Protein AF-A0A6P6EEU8-F1 (afdb_monomer_lite)

Secondary structure (DSSP, 8-state):
----------HHHHHHHHHHHHHHHHHHHHHHHHHTT-HHHHHHHHHHHHHHHHHHHTS---STT--SHHHHHHHHHHHHHHHHHHHHHHHHHHHHH-HHHHHHHHHHSS------PPP--------------------------------------

Sequence (157 aa):
MEQEPQNEEPAEIKIIREAYKNAFLFVNKGLNTDELGQKEEAKNNYKQGIGHLLRGISIITTEPQHTGPGWDSARQMQQKMKETLQNVRARLEILEKGLATSLQKDLQEVPKLQPEFPPKDIYEKSREPQSFNSPQHTEINDNTATTSSGPTVAPSS

Organism: Octodon degus (NCBI:txid10160)

Radius of gyration: 37.28 Å; chains: 1; bounding box: 68×36×115 Å

pLDDT: mean 76.92, std 23.81, range [33.91, 98.81]

Structure (mmCIF, N/CA/C/O backbone):
data_AF-A0A6P6EEU8-F1
#
_entry.id   AF-A0A6P6EEU8-F1
#
loop_
_atom_site.group_PDB
_atom_site.id
_atom_site.type_symbol
_atom_site.label_atom_id
_atom_site.label_alt_id
_atom_site.label_comp_id
_atom_site.label_asym_id
_atom_site.label_entity_id
_atom_site.label_seq_id
_atom_site.pdbx_PDB_ins_code
_atom_site.Cartn_x
_atom_site.Cartn_y
_atom_site.Cartn_z
_atom_site.occupancy
_atom_site.B_iso_or_equiv
_atom_site.auth_seq_id
_atom_site.auth_comp_id
_atom_site.auth_asym_id
_atom_site.auth_atom_id
_atom_site.pdbx_PDB_model_num
ATOM 1 N N . MET A 1 1 ? 30.191 20.061 -30.865 1.00 42.88 1 MET A N 1
ATOM 2 C CA . MET A 1 1 ? 29.094 20.010 -29.880 1.00 42.88 1 MET A CA 1
ATOM 3 C C . MET A 1 1 ? 28.958 18.560 -29.478 1.00 42.88 1 MET A C 1
ATOM 5 O O . MET A 1 1 ? 28.348 17.790 -30.205 1.00 42.88 1 MET A O 1
ATOM 9 N N . GLU A 1 2 ? 29.634 18.172 -28.407 1.00 43.12 2 GLU A N 1
ATOM 10 C CA . GLU A 1 2 ? 29.507 16.836 -27.832 1.00 43.12 2 GLU A CA 1
ATOM 11 C C . GLU A 1 2 ? 28.311 16.897 -26.882 1.00 43.12 2 GLU A C 1
ATOM 13 O O . GLU A 1 2 ? 28.362 17.568 -25.855 1.00 43.12 2 GLU A O 1
ATOM 18 N N . GLN A 1 3 ? 27.186 16.312 -27.290 1.00 45.97 3 GLN A N 1
ATOM 19 C CA . GLN A 1 3 ? 26.077 16.070 -26.376 1.00 45.97 3 GLN A CA 1
ATOM 20 C C . GLN A 1 3 ? 26.458 14.833 -25.562 1.00 45.97 3 GLN A C 1
ATOM 22 O O . GLN A 1 3 ? 26.431 13.720 -26.085 1.00 45.97 3 GLN A O 1
ATOM 27 N N . GLU A 1 4 ? 26.865 15.032 -24.305 1.00 45.25 4 GLU A N 1
ATOM 28 C CA . GLU A 1 4 ? 26.878 13.945 -23.327 1.00 45.25 4 GLU A CA 1
ATOM 29 C C . GLU A 1 4 ? 25.474 13.325 -23.285 1.00 45.25 4 GLU A C 1
ATOM 31 O O . GLU A 1 4 ? 24.489 14.066 -23.183 1.00 45.25 4 GLU A O 1
ATOM 36 N N . PRO A 1 5 ? 25.338 11.990 -23.364 1.00 50.38 5 PRO A N 1
ATOM 37 C CA . PRO A 1 5 ? 24.047 11.361 -23.177 1.00 50.38 5 PRO A CA 1
ATOM 38 C C . PRO A 1 5 ? 23.661 11.594 -21.721 1.00 50.38 5 PRO A C 1
ATOM 40 O O . PRO A 1 5 ? 24.245 11.002 -20.811 1.00 50.38 5 PRO A O 1
ATOM 43 N N . GLN A 1 6 ? 22.704 12.494 -21.490 1.00 46.31 6 GLN A N 1
ATOM 44 C CA . GLN A 1 6 ? 22.113 12.653 -20.175 1.00 46.31 6 GLN A CA 1
ATOM 45 C C . GLN A 1 6 ? 21.597 11.276 -19.748 1.00 46.31 6 GLN A C 1
ATOM 47 O O . GLN A 1 6 ? 20.657 10.735 -20.327 1.00 46.31 6 GLN A O 1
ATOM 52 N N . ASN A 1 7 ? 22.272 10.688 -18.762 1.00 54.66 7 ASN A N 1
ATOM 53 C CA . ASN A 1 7 ? 21.917 9.435 -18.112 1.00 54.66 7 ASN A CA 1
ATOM 54 C C . ASN A 1 7 ? 20.665 9.675 -17.253 1.00 54.66 7 ASN A C 1
ATOM 56 O O . ASN A 1 7 ? 20.704 9.661 -16.021 1.00 54.66 7 ASN A O 1
ATOM 60 N N . GLU A 1 8 ? 19.567 10.039 -17.910 1.00 68.88 8 GLU A N 1
ATOM 61 C CA . GLU A 1 8 ? 18.303 10.332 -17.270 1.00 68.88 8 GLU A CA 1
ATOM 62 C C . GLU A 1 8 ? 17.614 9.021 -16.940 1.00 68.88 8 GLU A C 1
ATOM 64 O O . GLU A 1 8 ? 17.223 8.242 -17.805 1.00 68.88 8 GLU A O 1
ATOM 69 N N . GLU A 1 9 ? 17.466 8.783 -15.641 1.00 80.69 9 GLU A N 1
ATOM 70 C CA . GLU A 1 9 ? 16.652 7.688 -15.148 1.00 80.69 9 GLU A CA 1
ATOM 71 C C . GLU A 1 9 ? 15.240 7.742 -15.778 1.00 80.69 9 GLU A C 1
ATOM 73 O O . GLU A 1 9 ? 14.618 8.818 -15.744 1.00 80.69 9 GLU A O 1
ATOM 78 N N . PRO A 1 10 ? 14.729 6.604 -16.301 1.00 90.94 10 PRO A N 1
ATOM 79 C CA . PRO A 1 10 ? 13.392 6.492 -16.874 1.00 90.94 10 PRO A CA 1
ATOM 80 C C . PRO A 1 10 ? 12.314 7.123 -15.990 1.00 90.94 10 PRO A C 1
ATOM 82 O O . PRO A 1 10 ? 12.323 6.972 -14.761 1.00 90.94 10 PRO A O 1
ATOM 85 N N . ALA A 1 11 ? 11.361 7.815 -16.613 1.00 93.31 11 ALA A N 1
ATOM 86 C CA . ALA A 1 11 ? 10.283 8.502 -15.905 1.00 93.31 11 ALA A CA 1
ATOM 87 C C . ALA A 1 11 ? 9.463 7.533 -15.034 1.00 93.31 11 ALA A C 1
ATOM 89 O O . ALA A 1 11 ? 9.074 7.870 -13.915 1.00 93.31 11 ALA A O 1
ATOM 90 N N . GLU A 1 12 ? 9.279 6.301 -15.498 1.00 95.19 12 GLU A N 1
ATOM 91 C CA . GLU A 1 12 ? 8.606 5.218 -14.788 1.00 95.19 12 GLU A CA 1
ATOM 92 C C . GLU A 1 12 ? 9.307 4.873 -13.471 1.00 95.19 12 GLU A C 1
ATOM 94 O O . GLU A 1 12 ? 8.65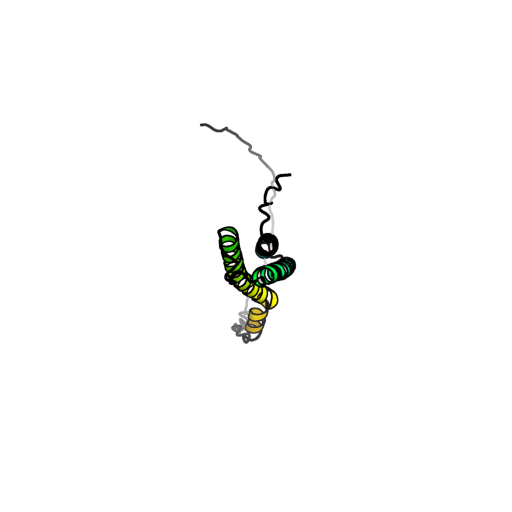7 4.760 -12.429 1.00 95.19 12 GLU A O 1
ATOM 99 N N . ILE A 1 13 ? 10.640 4.760 -13.484 1.00 96.25 13 ILE A N 1
ATOM 100 C CA . ILE A 1 13 ? 11.426 4.463 -12.279 1.00 96.25 13 ILE A CA 1
ATOM 101 C C . ILE A 1 13 ? 11.307 5.614 -11.277 1.00 96.25 13 ILE A C 1
ATOM 103 O O . ILE A 1 13 ? 11.139 5.369 -10.077 1.00 96.25 13 ILE A O 1
ATOM 107 N N . LYS A 1 14 ? 11.323 6.866 -11.755 1.00 96.50 14 LYS A N 1
ATOM 108 C CA . LYS A 1 14 ? 11.101 8.049 -10.908 1.00 96.50 14 LYS A CA 1
ATOM 109 C C . LYS A 1 14 ? 9.723 8.004 -10.242 1.00 96.50 14 LYS A C 1
ATOM 111 O O . LYS A 1 14 ? 9.639 8.201 -9.029 1.00 96.50 14 LYS A O 1
ATOM 116 N N . ILE A 1 15 ? 8.671 7.664 -10.991 1.00 97.12 15 ILE A N 1
ATOM 117 C CA . ILE A 1 15 ? 7.303 7.532 -10.461 1.00 97.12 15 ILE A CA 1
ATOM 118 C C . ILE A 1 15 ? 7.229 6.433 -9.394 1.00 97.12 15 ILE A C 1
ATOM 120 O O . ILE A 1 15 ? 6.671 6.668 -8.319 1.00 97.12 15 ILE A O 1
ATOM 124 N N . ILE A 1 16 ? 7.815 5.256 -9.645 1.00 98.19 16 ILE A N 1
ATOM 125 C CA . ILE A 1 16 ? 7.848 4.154 -8.668 1.00 98.19 16 ILE A CA 1
ATOM 126 C C . ILE A 1 16 ? 8.567 4.600 -7.391 1.00 98.19 16 ILE A C 1
ATOM 128 O O . ILE A 1 16 ? 8.065 4.380 -6.288 1.00 98.19 16 ILE A O 1
ATOM 132 N N . ARG A 1 17 ? 9.721 5.260 -7.522 1.00 98.19 17 ARG A N 1
ATOM 133 C CA . ARG A 1 17 ? 10.513 5.744 -6.385 1.00 98.19 17 ARG A CA 1
ATOM 134 C C . ARG A 1 17 ? 9.770 6.795 -5.564 1.00 98.19 17 ARG A C 1
ATOM 136 O O . ARG A 1 17 ? 9.816 6.755 -4.335 1.00 98.19 17 ARG A O 1
ATOM 143 N N . GLU A 1 18 ? 9.116 7.749 -6.213 1.00 98.38 18 GLU A N 1
ATOM 144 C CA . GLU A 1 18 ? 8.353 8.789 -5.524 1.00 98.38 18 GLU A CA 1
ATOM 145 C C . GLU A 1 18 ? 7.142 8.190 -4.799 1.00 98.38 18 GLU A C 1
ATOM 147 O O . GLU A 1 18 ? 6.933 8.446 -3.610 1.00 98.38 18 GLU A O 1
ATOM 152 N N . ALA A 1 19 ? 6.397 7.314 -5.480 1.00 98.50 19 ALA A N 1
ATOM 153 C CA . ALA A 1 19 ? 5.305 6.563 -4.877 1.00 98.50 19 ALA A CA 1
ATOM 154 C C . ALA A 1 19 ? 5.788 5.739 -3.673 1.00 98.50 19 ALA A C 1
ATOM 156 O O . ALA A 1 19 ? 5.110 5.710 -2.650 1.00 98.50 19 ALA A O 1
ATOM 157 N N . TYR A 1 20 ? 6.979 5.136 -3.753 1.00 98.75 20 TYR A N 1
ATOM 158 C CA . TYR A 1 20 ? 7.584 4.377 -2.656 1.00 98.75 20 TYR A CA 1
ATOM 159 C C . TYR A 1 20 ? 7.838 5.262 -1.439 1.00 98.75 20 TYR A C 1
ATOM 161 O O . TYR A 1 20 ? 7.387 4.948 -0.339 1.00 98.75 20 TYR A O 1
ATOM 169 N N . LYS A 1 21 ? 8.510 6.400 -1.633 1.00 98.69 21 LYS A N 1
ATOM 170 C CA . LYS A 1 21 ? 8.813 7.340 -0.545 1.00 98.69 21 LYS A CA 1
ATOM 171 C C . LYS A 1 21 ? 7.538 7.841 0.135 1.00 98.69 21 LYS A C 1
ATOM 173 O O . LYS A 1 21 ? 7.436 7.774 1.359 1.00 98.69 21 LYS A O 1
ATOM 178 N N . ASN A 1 22 ? 6.557 8.277 -0.652 1.00 98.69 22 ASN A N 1
ATOM 179 C CA . ASN A 1 22 ? 5.304 8.812 -0.123 1.00 98.69 22 ASN A CA 1
ATOM 180 C C . ASN A 1 22 ? 4.465 7.731 0.569 1.00 98.69 22 ASN A C 1
ATOM 182 O O . ASN A 1 22 ? 3.938 7.966 1.654 1.00 98.69 22 ASN A O 1
ATOM 186 N N . ALA A 1 23 ? 4.389 6.525 -0.001 1.00 98.69 23 ALA A N 1
ATOM 187 C CA . ALA A 1 23 ? 3.708 5.402 0.634 1.00 98.69 23 ALA A CA 1
ATOM 188 C C . ALA A 1 23 ? 4.276 5.116 2.027 1.00 98.69 23 ALA A C 1
ATOM 190 O O . ALA A 1 23 ? 3.523 5.082 2.997 1.00 98.69 23 ALA A O 1
ATOM 191 N N . PHE A 1 24 ? 5.597 4.966 2.144 1.00 98.56 24 PHE A N 1
ATOM 192 C CA . PHE A 1 24 ? 6.235 4.664 3.426 1.00 98.56 24 PHE A CA 1
ATOM 193 C C . PHE A 1 24 ? 6.125 5.813 4.431 1.00 98.56 24 PHE A C 1
ATOM 195 O O . PHE A 1 24 ? 5.956 5.550 5.619 1.00 98.56 24 PHE A O 1
ATOM 202 N N . LEU A 1 25 ? 6.138 7.069 3.977 1.00 98.69 25 LEU A N 1
ATOM 203 C CA . LEU A 1 25 ? 5.873 8.222 4.839 1.00 98.69 25 LEU A CA 1
ATOM 204 C C . LEU A 1 25 ? 4.491 8.118 5.504 1.00 98.69 25 LEU A C 1
ATOM 206 O O . LEU A 1 25 ? 4.382 8.191 6.729 1.00 98.69 25 LEU A O 1
ATOM 210 N N . PHE A 1 26 ? 3.439 7.908 4.709 1.00 98.81 26 PHE A N 1
ATOM 211 C CA . PHE A 1 26 ? 2.075 7.816 5.228 1.00 98.81 26 PHE A CA 1
ATOM 212 C C . PHE A 1 26 ? 1.826 6.540 6.029 1.00 98.81 26 PHE A C 1
ATOM 214 O O . PHE A 1 26 ? 1.139 6.593 7.046 1.00 98.81 26 PHE A O 1
ATOM 221 N N . VAL A 1 27 ? 2.403 5.406 5.626 1.00 98.69 27 VAL A N 1
ATOM 222 C CA . VAL A 1 27 ? 2.292 4.153 6.388 1.00 98.69 27 VAL A CA 1
ATOM 223 C C . VAL A 1 27 ? 2.942 4.293 7.762 1.00 98.69 27 VAL A C 1
ATOM 225 O O . VAL A 1 27 ? 2.312 3.936 8.754 1.00 98.69 27 VAL A O 1
ATOM 228 N N . ASN A 1 28 ? 4.139 4.879 7.847 1.00 98.69 28 ASN A N 1
ATOM 229 C CA . ASN A 1 28 ? 4.808 5.117 9.128 1.00 98.69 28 ASN A CA 1
ATOM 230 C C . ASN A 1 28 ? 4.025 6.103 10.002 1.00 98.69 28 ASN A C 1
ATOM 232 O O . ASN A 1 28 ? 3.866 5.872 11.196 1.00 98.69 28 ASN A O 1
ATOM 236 N N . LYS A 1 29 ? 3.467 7.170 9.414 1.00 98.69 29 LYS A N 1
ATOM 237 C CA . LYS A 1 29 ? 2.589 8.083 10.158 1.00 98.69 29 LYS A CA 1
ATOM 238 C C . LYS A 1 29 ? 1.332 7.366 10.669 1.00 98.69 29 LYS A C 1
ATOM 240 O O . LYS A 1 29 ? 0.913 7.588 11.804 1.00 98.69 29 LYS A O 1
ATOM 245 N N . GLY A 1 30 ? 0.757 6.484 9.852 1.00 98.56 30 GLY A N 1
ATOM 246 C CA . GLY A 1 30 ? -0.347 5.610 10.237 1.00 98.56 30 GLY A CA 1
ATOM 247 C C . GLY A 1 30 ? 0.010 4.734 11.433 1.00 98.56 30 GLY A C 1
ATOM 248 O O . GLY A 1 30 ? -0.714 4.765 12.415 1.00 98.56 30 GLY A O 1
ATOM 249 N N . LEU A 1 31 ? 1.158 4.051 11.397 1.00 98.56 31 LEU A N 1
ATOM 250 C CA . LEU A 1 31 ? 1.654 3.234 12.513 1.00 98.56 31 LEU A CA 1
ATOM 251 C C . LEU A 1 31 ? 1.823 4.051 13.799 1.00 98.56 31 LEU A C 1
ATOM 253 O O . LEU A 1 31 ? 1.251 3.684 14.817 1.00 98.56 31 LEU A O 1
ATOM 257 N N . ASN A 1 32 ? 2.505 5.197 13.738 1.00 98.62 32 ASN A N 1
ATOM 258 C CA . ASN A 1 32 ? 2.726 6.041 14.918 1.00 98.62 32 ASN A CA 1
ATOM 259 C C . ASN A 1 32 ? 1.404 6.507 15.551 1.00 98.62 32 ASN A C 1
ATOM 261 O O . ASN A 1 32 ? 1.237 6.490 16.766 1.00 98.62 32 ASN A O 1
ATOM 265 N N . THR A 1 33 ? 0.450 6.939 14.723 1.00 98.31 33 THR A N 1
ATOM 266 C CA . THR A 1 33 ? -0.862 7.403 15.210 1.00 98.31 33 THR A CA 1
ATOM 267 C C . THR A 1 33 ? -1.720 6.249 15.732 1.00 98.31 33 THR A C 1
ATOM 269 O O . THR A 1 33 ? -2.462 6.423 16.697 1.00 98.31 33 THR A O 1
ATOM 272 N N . ASP A 1 34 ? -1.584 5.056 15.157 1.00 97.38 34 ASP A N 1
ATOM 273 C CA . ASP A 1 34 ? -2.242 3.837 15.627 1.00 97.38 34 ASP A CA 1
ATOM 274 C C . ASP A 1 34 ? -1.717 3.398 17.005 1.00 97.38 34 ASP A C 1
ATOM 276 O O . ASP A 1 34 ? -2.503 3.132 17.916 1.00 97.38 34 ASP A O 1
ATOM 280 N N . GLU A 1 35 ? -0.396 3.427 17.198 1.00 97.25 35 GLU A N 1
ATOM 281 C CA . GLU A 1 35 ? 0.265 3.140 18.480 1.00 97.25 35 GLU A CA 1
ATOM 282 C C . GLU A 1 35 ? -0.136 4.131 19.583 1.00 97.25 35 GLU A C 1
ATOM 284 O O . GLU A 1 35 ? -0.323 3.737 20.734 1.00 97.25 35 GLU A O 1
ATOM 289 N N . LEU A 1 36 ? -0.354 5.403 19.230 1.00 97.69 36 LEU A N 1
ATOM 290 C CA . LEU A 1 36 ? -0.883 6.433 20.135 1.00 97.69 36 LEU A CA 1
ATOM 291 C C . LEU A 1 36 ? -2.399 6.315 20.384 1.00 97.69 36 LEU A C 1
ATOM 293 O O . LEU A 1 36 ? -2.974 7.123 21.116 1.00 97.69 36 LEU A O 1
ATOM 297 N N . GLY A 1 37 ? -3.077 5.345 19.765 1.00 95.62 37 GLY A N 1
ATOM 298 C CA . GLY A 1 37 ? -4.521 5.141 19.892 1.00 95.62 37 GLY A CA 1
ATOM 299 C C . GLY A 1 37 ? -5.377 6.150 19.117 1.00 95.62 37 GLY A C 1
ATOM 300 O O . GLY A 1 37 ? -6.604 6.150 19.255 1.00 95.62 37 GLY A O 1
ATOM 301 N N . GLN A 1 38 ? -4.774 6.984 18.267 1.00 97.44 38 GLN A N 1
ATOM 302 C CA . GLN A 1 38 ? -5.451 7.980 17.430 1.00 97.44 38 GLN A CA 1
ATOM 303 C C . GLN A 1 38 ? -6.054 7.320 16.179 1.00 97.44 38 GLN A C 1
ATOM 305 O O . GLN A 1 38 ? -5.645 7.566 15.043 1.00 97.44 38 GLN A O 1
ATOM 310 N N . LYS A 1 39 ? -7.060 6.461 16.390 1.00 95.56 39 LYS A N 1
ATOM 311 C CA . LYS A 1 39 ? -7.616 5.564 15.358 1.00 95.56 39 LYS A CA 1
ATOM 312 C C . LYS A 1 39 ? -8.085 6.278 14.089 1.00 95.56 39 LYS A C 1
ATOM 314 O O . LYS A 1 39 ? -7.880 5.761 12.996 1.00 95.56 39 LYS A O 1
ATOM 319 N N . GLU A 1 40 ? -8.723 7.442 14.203 1.00 96.50 40 GLU A N 1
ATOM 320 C CA . GLU A 1 40 ? -9.201 8.183 13.026 1.00 96.50 40 GLU A CA 1
ATOM 321 C C . GLU A 1 40 ? -8.050 8.729 12.177 1.00 96.50 40 GLU A C 1
ATOM 323 O O . GLU A 1 40 ? -8.063 8.597 10.950 1.00 96.50 40 GLU A O 1
ATOM 328 N N . GLU A 1 41 ? -7.017 9.280 12.818 1.00 97.75 41 GLU A N 1
ATOM 329 C CA . GLU A 1 41 ? -5.847 9.782 12.102 1.00 97.75 41 GLU A CA 1
ATOM 330 C C . GLU A 1 41 ? -5.056 8.629 11.465 1.00 97.75 41 GLU A C 1
ATOM 332 O O . GLU A 1 41 ? -4.673 8.722 10.295 1.00 97.75 41 GLU A O 1
ATOM 337 N N . ALA A 1 42 ? -4.912 7.505 12.175 1.00 98.31 42 ALA A N 1
ATOM 338 C CA . ALA A 1 42 ? -4.311 6.285 11.641 1.00 98.31 42 ALA A CA 1
ATOM 339 C C . ALA A 1 42 ? -5.028 5.806 10.373 1.00 98.31 42 ALA A C 1
ATOM 341 O O . ALA A 1 42 ? -4.389 5.610 9.335 1.00 98.31 42 ALA A O 1
ATOM 342 N N . LYS A 1 43 ? -6.366 5.713 10.406 1.00 98.31 43 LYS A N 1
ATOM 343 C CA . LYS A 1 43 ? -7.179 5.349 9.233 1.00 98.31 43 LYS A CA 1
ATOM 344 C C . LYS A 1 43 ? -6.940 6.294 8.054 1.00 98.31 43 LYS A C 1
ATOM 346 O O . LYS A 1 43 ? -6.768 5.825 6.928 1.00 98.31 43 LYS A O 1
ATOM 351 N N . ASN A 1 44 ? -6.904 7.606 8.291 1.00 98.44 44 ASN A N 1
ATOM 352 C CA . ASN A 1 44 ? -6.662 8.589 7.233 1.00 98.44 44 ASN A CA 1
ATOM 353 C C . ASN A 1 44 ? -5.263 8.444 6.607 1.00 98.44 44 ASN A C 1
ATOM 355 O O . ASN A 1 44 ? -5.123 8.454 5.382 1.00 98.44 44 ASN A O 1
ATOM 359 N N . ASN A 1 45 ? -4.228 8.268 7.430 1.00 98.69 45 ASN A N 1
ATOM 360 C CA . ASN A 1 45 ? -2.863 8.065 6.945 1.00 98.69 45 ASN A CA 1
ATOM 361 C C . ASN A 1 45 ? -2.730 6.748 6.168 1.00 98.69 45 ASN A C 1
ATOM 363 O O . ASN A 1 45 ? -2.156 6.737 5.080 1.00 98.69 45 ASN A O 1
ATOM 367 N N . TYR A 1 46 ? -3.325 5.654 6.653 1.00 98.75 46 TYR A N 1
ATOM 368 C CA . TYR A 1 46 ? -3.321 4.379 5.932 1.00 98.75 46 TYR A CA 1
ATOM 369 C C . TYR A 1 46 ? -4.029 4.463 4.578 1.00 98.75 46 TYR A C 1
ATOM 371 O O . TYR A 1 46 ? -3.504 3.939 3.596 1.00 98.75 46 TYR A O 1
ATOM 379 N N . LYS A 1 47 ? -5.163 5.169 4.479 1.00 98.69 47 LYS A N 1
ATOM 380 C CA . LYS A 1 47 ? -5.854 5.395 3.194 1.00 98.69 47 LYS A CA 1
ATOM 381 C C . LYS A 1 47 ? -4.969 6.138 2.188 1.00 98.69 47 LYS A C 1
ATOM 383 O O . LYS A 1 47 ? -4.884 5.721 1.033 1.00 98.69 47 LYS A O 1
ATOM 388 N N . GLN A 1 48 ? -4.258 7.176 2.630 1.00 98.69 48 GLN A N 1
ATOM 389 C CA . GLN A 1 48 ? -3.298 7.898 1.783 1.00 98.69 48 GLN A CA 1
ATOM 390 C C . GLN A 1 48 ? -2.116 7.011 1.368 1.00 98.69 48 GLN A C 1
ATOM 392 O O . GLN A 1 48 ? -1.774 6.946 0.185 1.00 98.69 48 GLN A O 1
ATOM 397 N N . GLY A 1 49 ? -1.542 6.258 2.313 1.00 98.75 49 GLY A N 1
ATOM 398 C CA . GLY A 1 49 ? -0.473 5.296 2.044 1.00 98.75 49 GLY A CA 1
ATOM 399 C C . GLY A 1 49 ? -0.877 4.260 0.993 1.00 98.75 49 GLY A C 1
ATOM 400 O O . GLY A 1 49 ? -0.142 4.053 0.029 1.00 98.75 49 GLY A O 1
ATOM 401 N N . ILE A 1 50 ? -2.079 3.683 1.109 1.00 98.81 50 ILE A N 1
ATOM 402 C CA . ILE A 1 50 ? -2.649 2.751 0.121 1.00 98.81 50 ILE A CA 1
ATOM 403 C C . ILE A 1 50 ? -2.701 3.376 -1.278 1.00 98.81 50 ILE A C 1
ATOM 405 O O . ILE A 1 50 ? -2.332 2.711 -2.246 1.00 98.81 50 ILE A O 1
ATOM 409 N N . GLY A 1 51 ? -3.117 4.639 -1.399 1.00 98.69 51 GLY A N 1
ATOM 410 C CA . GLY A 1 51 ? -3.151 5.342 -2.685 1.00 98.69 51 GLY A CA 1
ATOM 411 C C . GLY A 1 51 ? -1.779 5.392 -3.365 1.00 98.69 51 GLY A C 1
ATOM 412 O O . GLY A 1 51 ? -1.650 5.049 -4.543 1.00 98.69 51 GLY A O 1
ATOM 413 N N . HIS A 1 52 ? -0.731 5.738 -2.614 1.00 98.75 52 HIS A N 1
ATOM 414 C CA . HIS A 1 52 ? 0.638 5.750 -3.134 1.00 98.75 52 HIS A CA 1
ATOM 415 C C . HIS A 1 52 ? 1.167 4.347 -3.455 1.00 98.75 52 HIS A C 1
ATOM 417 O O . HIS A 1 52 ? 1.806 4.168 -4.492 1.00 98.75 52 HIS A O 1
ATOM 423 N N . LEU A 1 53 ? 0.865 3.346 -2.620 1.00 98.81 53 LEU A N 1
ATOM 424 C CA . LEU A 1 53 ? 1.228 1.949 -2.886 1.00 98.81 53 LEU A CA 1
ATOM 425 C C . LEU A 1 53 ? 0.639 1.483 -4.223 1.00 98.81 53 LEU A C 1
ATOM 427 O O . LEU A 1 53 ? 1.364 0.962 -5.067 1.00 98.81 53 LEU A O 1
ATOM 431 N N . LEU A 1 54 ? -0.653 1.728 -4.451 1.00 98.69 54 LEU A N 1
ATOM 432 C CA . LEU A 1 54 ? -1.323 1.354 -5.698 1.00 98.69 54 LEU A CA 1
ATOM 433 C C . LEU A 1 54 ? -0.719 2.064 -6.914 1.00 98.69 54 LEU A C 1
ATOM 435 O O . LEU A 1 54 ? -0.466 1.409 -7.924 1.00 98.69 54 LEU A O 1
ATOM 439 N N . ARG A 1 55 ? -0.419 3.366 -6.800 1.00 98.44 55 ARG A N 1
ATOM 440 C CA . ARG A 1 55 ? 0.217 4.146 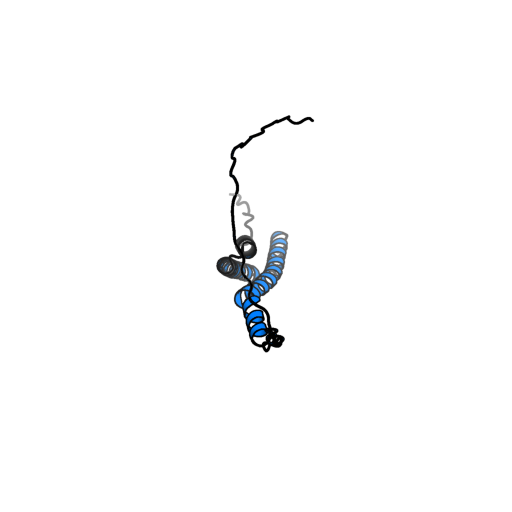-7.875 1.00 98.44 55 ARG A CA 1
ATOM 441 C C . ARG A 1 55 ? 1.592 3.598 -8.267 1.00 98.44 55 ARG A C 1
ATOM 443 O O . ARG A 1 55 ? 1.923 3.576 -9.447 1.00 98.44 55 ARG A O 1
ATOM 450 N N . GLY A 1 56 ? 2.404 3.180 -7.298 1.00 98.12 56 GLY A N 1
ATOM 451 C CA . GLY A 1 56 ? 3.719 2.601 -7.583 1.00 98.12 56 GLY A CA 1
ATOM 452 C C . GLY A 1 56 ? 3.630 1.193 -8.176 1.00 98.12 56 GLY A C 1
ATOM 453 O O . GLY A 1 56 ? 4.383 0.858 -9.089 1.00 98.12 56 GLY A O 1
ATOM 454 N N . ILE A 1 57 ? 2.683 0.377 -7.701 1.00 98.56 57 ILE A N 1
ATOM 455 C CA . ILE A 1 57 ? 2.470 -1.002 -8.173 1.00 98.56 57 ILE A CA 1
ATOM 456 C C . ILE A 1 57 ? 1.913 -1.043 -9.604 1.00 98.56 57 ILE A C 1
ATOM 458 O O . ILE A 1 57 ? 2.209 -1.989 -10.329 1.00 98.56 57 ILE A O 1
ATOM 462 N N . SER A 1 58 ? 1.133 -0.044 -10.029 1.00 98.06 58 SER A N 1
ATOM 463 C CA . SER A 1 58 ? 0.501 -0.037 -11.358 1.00 98.06 58 SER A CA 1
ATOM 464 C C . SER A 1 58 ? 1.470 0.167 -12.527 1.00 98.06 58 SER A C 1
ATOM 466 O O . SER A 1 58 ? 1.074 -0.003 -13.676 1.00 98.06 58 SER A O 1
ATOM 468 N N . ILE A 1 59 ? 2.719 0.561 -12.265 1.00 97.31 59 ILE A N 1
ATOM 469 C CA . ILE A 1 59 ? 3.724 0.784 -13.310 1.00 97.31 59 ILE A CA 1
ATOM 470 C C . ILE A 1 59 ? 4.285 -0.560 -13.794 1.00 97.31 59 ILE A C 1
ATOM 472 O O . ILE A 1 59 ? 4.689 -1.402 -12.994 1.00 97.31 59 ILE A O 1
ATOM 476 N N . ILE A 1 60 ? 4.342 -0.769 -15.108 1.00 94.94 60 ILE A N 1
ATOM 477 C CA . ILE A 1 60 ? 4.802 -2.033 -15.694 1.00 94.94 60 ILE A CA 1
ATOM 478 C C . ILE A 1 60 ? 6.336 -2.077 -15.688 1.00 94.94 60 ILE A C 1
ATOM 480 O O . ILE A 1 60 ? 6.994 -1.202 -16.238 1.00 94.94 60 ILE A O 1
ATOM 484 N N . THR A 1 61 ? 6.917 -3.115 -15.083 1.00 94.31 61 THR A N 1
ATOM 485 C CA . THR A 1 61 ? 8.378 -3.314 -14.949 1.00 94.31 61 THR A CA 1
ATOM 486 C C . THR A 1 61 ? 8.875 -4.616 -15.597 1.00 94.31 61 THR A C 1
ATOM 488 O O . THR A 1 61 ? 10.043 -4.973 -15.435 1.00 94.31 61 THR A O 1
ATOM 491 N N . THR A 1 62 ? 8.001 -5.335 -16.310 1.00 89.31 62 THR A N 1
ATOM 492 C CA . THR A 1 62 ? 8.246 -6.681 -16.868 1.00 89.31 62 THR A CA 1
ATOM 493 C C . THR A 1 62 ? 8.575 -6.699 -18.359 1.00 89.31 62 THR A C 1
ATOM 495 O O . THR A 1 62 ? 8.798 -7.771 -18.910 1.00 89.31 62 THR A O 1
ATOM 498 N N . GLU A 1 63 ? 8.587 -5.541 -19.018 1.00 90.94 63 GLU A N 1
ATOM 499 C CA . GLU A 1 63 ? 8.870 -5.461 -20.450 1.00 90.94 63 GLU A CA 1
ATOM 500 C C . GLU A 1 63 ? 10.334 -5.812 -20.765 1.00 90.94 63 GLU A C 1
ATOM 502 O O . GLU A 1 63 ? 11.219 -5.494 -19.963 1.00 90.94 63 GLU A O 1
ATOM 507 N N . PRO A 1 64 ? 10.633 -6.404 -21.938 1.00 89.44 64 PRO A N 1
ATOM 508 C CA . PRO A 1 64 ? 11.999 -6.768 -22.326 1.00 89.44 64 PRO A CA 1
ATOM 509 C C . PRO A 1 64 ? 12.989 -5.595 -22.326 1.00 89.44 64 PRO A C 1
ATOM 511 O O . PRO A 1 64 ? 14.178 -5.807 -22.109 1.00 89.44 64 PRO A O 1
ATOM 514 N N . GLN A 1 65 ? 12.516 -4.360 -22.533 1.00 88.88 65 GLN A N 1
ATOM 515 C CA . GLN A 1 65 ? 13.334 -3.144 -22.455 1.00 88.88 65 GLN A CA 1
ATOM 516 C C . GLN A 1 65 ? 13.620 -2.661 -21.017 1.00 88.88 65 GLN A C 1
ATOM 518 O O . GLN A 1 65 ? 14.460 -1.785 -20.816 1.00 88.88 65 GLN A O 1
ATOM 523 N N . HIS A 1 66 ? 12.946 -3.206 -19.998 1.00 92.38 66 HIS A N 1
ATOM 524 C CA . HIS A 1 66 ? 13.080 -2.800 -18.592 1.00 92.38 66 HIS A CA 1
ATOM 525 C C . HIS A 1 66 ? 14.206 -3.566 -17.879 1.00 92.38 66 HIS A C 1
ATOM 527 O O . HIS A 1 66 ? 14.010 -4.250 -16.864 1.00 92.38 66 HIS A O 1
ATOM 533 N N . THR A 1 67 ? 15.413 -3.447 -18.429 1.00 92.19 67 THR A N 1
ATOM 534 C CA . THR A 1 67 ? 16.623 -4.139 -17.965 1.00 92.19 67 THR A CA 1
ATOM 535 C C . THR A 1 67 ? 17.601 -3.203 -17.265 1.00 92.19 67 THR A C 1
ATOM 537 O O . THR A 1 67 ? 17.668 -2.013 -17.566 1.00 92.19 67 THR A O 1
ATOM 540 N N . GLY A 1 68 ? 18.412 -3.756 -16.365 1.00 93.12 68 GLY A N 1
ATOM 541 C CA . GLY A 1 68 ? 19.472 -3.033 -15.667 1.00 93.12 68 GLY A CA 1
ATOM 542 C C . GLY A 1 68 ? 19.125 -2.662 -14.220 1.00 93.12 68 GLY A C 1
ATOM 543 O O . GLY A 1 68 ? 17.976 -2.793 -13.786 1.00 93.12 68 GLY A O 1
ATOM 544 N N . PRO A 1 69 ? 20.118 -2.151 -13.469 1.00 93.81 69 PRO A N 1
ATOM 545 C CA . PRO A 1 69 ? 20.054 -2.042 -12.009 1.00 93.81 69 PRO A CA 1
ATOM 546 C C . PRO A 1 69 ? 18.963 -1.088 -11.502 1.00 93.81 69 PRO A C 1
ATOM 548 O O . PRO A 1 69 ? 18.406 -1.289 -10.419 1.00 93.81 69 PRO A O 1
ATOM 551 N N . GLY A 1 70 ? 18.619 -0.058 -12.283 1.00 94.19 70 GLY A N 1
ATOM 552 C CA . GLY A 1 70 ? 17.510 0.842 -11.961 1.00 94.19 70 GLY A CA 1
ATOM 553 C C . GLY A 1 70 ? 16.163 0.114 -11.957 1.00 94.19 70 GLY A C 1
ATOM 554 O O . GLY A 1 70 ? 15.380 0.261 -11.018 1.00 94.19 70 GLY A O 1
ATOM 555 N N . TRP A 1 71 ? 15.919 -0.726 -12.966 1.00 96.38 71 TRP A N 1
ATOM 556 C CA . TRP A 1 71 ? 14.697 -1.523 -13.070 1.00 96.38 71 TRP A CA 1
ATOM 557 C C . TRP A 1 71 ? 14.658 -2.663 -12.049 1.00 96.38 71 TRP A C 1
ATOM 559 O O . TRP A 1 71 ? 13.592 -2.941 -11.499 1.00 96.38 71 TRP A O 1
ATOM 569 N N . ASP A 1 72 ? 15.804 -3.268 -11.719 1.00 96.19 72 ASP A N 1
ATOM 570 C CA . ASP A 1 72 ? 15.901 -4.241 -10.620 1.00 96.19 72 ASP A CA 1
ATOM 571 C C . ASP A 1 72 ? 15.494 -3.612 -9.284 1.00 96.19 72 ASP A C 1
ATOM 573 O O . ASP A 1 72 ? 14.660 -4.155 -8.555 1.00 96.19 72 ASP A O 1
ATOM 577 N N . SER A 1 73 ? 16.016 -2.418 -8.998 1.00 97.06 73 SER A N 1
ATOM 578 C CA . SER A 1 73 ? 15.659 -1.652 -7.800 1.00 97.06 73 SER A CA 1
ATOM 579 C C . SER A 1 73 ? 14.174 -1.269 -7.796 1.00 97.06 73 SER A C 1
ATOM 581 O O . SER A 1 73 ? 13.507 -1.361 -6.764 1.00 97.06 73 SER A O 1
ATOM 583 N N . ALA A 1 74 ? 13.624 -0.878 -8.951 1.00 97.38 74 ALA A N 1
ATOM 584 C CA . ALA A 1 74 ? 12.205 -0.564 -9.097 1.00 97.38 74 ALA A CA 1
ATOM 585 C C . ALA A 1 74 ? 11.305 -1.775 -8.804 1.00 97.38 74 ALA A C 1
ATOM 587 O O . ALA A 1 74 ? 10.324 -1.645 -8.068 1.00 97.38 74 ALA A O 1
ATOM 588 N N . ARG A 1 75 ? 11.671 -2.965 -9.295 1.00 97.94 75 ARG A N 1
ATOM 589 C CA . ARG A 1 75 ? 10.959 -4.218 -8.995 1.00 97.94 75 ARG A CA 1
ATOM 590 C C . ARG A 1 75 ? 10.996 -4.560 -7.507 1.00 97.94 75 ARG A C 1
ATOM 592 O O . ARG A 1 75 ? 9.963 -4.929 -6.952 1.00 97.94 75 ARG A O 1
ATOM 599 N N . GLN A 1 76 ? 12.138 -4.379 -6.841 1.00 98.38 76 GLN A N 1
ATOM 600 C CA . GLN A 1 76 ? 12.238 -4.578 -5.389 1.00 98.38 76 GLN A CA 1
ATOM 601 C C . GLN A 1 76 ? 11.332 -3.609 -4.615 1.00 98.38 76 GLN A C 1
ATOM 603 O O . GLN A 1 76 ? 10.611 -4.028 -3.706 1.00 98.38 76 GLN A O 1
ATOM 608 N N . MET A 1 77 ? 11.304 -2.327 -5.005 1.00 98.44 77 MET A N 1
ATOM 609 C CA . MET A 1 77 ? 10.389 -1.343 -4.415 1.00 98.44 77 MET A CA 1
ATOM 610 C C . MET A 1 77 ? 8.928 -1.774 -4.586 1.00 98.44 77 MET A C 1
ATOM 612 O O . MET A 1 77 ? 8.181 -1.781 -3.607 1.00 98.44 77 MET A O 1
ATOM 616 N N . GLN A 1 78 ? 8.525 -2.194 -5.789 1.00 98.56 78 GLN A N 1
ATOM 617 C CA . GLN A 1 78 ? 7.165 -2.675 -6.050 1.00 98.56 78 GLN A CA 1
ATOM 618 C C . GLN A 1 78 ? 6.813 -3.937 -5.259 1.00 98.56 78 GLN A C 1
ATOM 620 O O . GLN A 1 78 ? 5.693 -4.043 -4.762 1.00 98.56 78 GLN A O 1
ATOM 625 N N . GLN A 1 79 ? 7.743 -4.883 -5.117 1.00 98.62 79 GLN A N 1
ATOM 626 C CA . GLN A 1 79 ? 7.520 -6.083 -4.311 1.00 98.62 79 GLN A CA 1
ATOM 627 C C . GLN A 1 79 ? 7.210 -5.708 -2.858 1.00 98.62 79 GLN A C 1
ATOM 629 O O . GLN A 1 79 ? 6.174 -6.097 -2.317 1.00 98.62 79 GLN A O 1
ATOM 634 N N . LYS A 1 80 ? 8.031 -4.839 -2.265 1.00 98.69 80 LYS A N 1
ATOM 635 C CA . LYS A 1 80 ? 7.814 -4.368 -0.896 1.00 98.69 80 LYS A CA 1
ATOM 636 C C . LYS A 1 80 ? 6.528 -3.550 -0.747 1.00 98.69 80 LYS A C 1
ATOM 638 O O . LYS A 1 80 ? 5.853 -3.640 0.280 1.00 98.69 80 LYS A O 1
ATOM 643 N N . MET A 1 81 ? 6.147 -2.774 -1.766 1.00 98.75 81 MET A N 1
ATOM 644 C CA . MET A 1 81 ? 4.845 -2.102 -1.779 1.00 98.75 81 MET A CA 1
ATOM 645 C C . MET A 1 81 ? 3.685 -3.099 -1.738 1.00 98.75 81 MET A C 1
ATOM 647 O O . MET A 1 81 ? 2.726 -2.858 -1.011 1.00 98.75 81 MET A O 1
ATOM 651 N N . LYS A 1 82 ? 3.747 -4.204 -2.495 1.00 98.75 82 LYS A N 1
ATOM 652 C CA . LYS A 1 82 ? 2.682 -5.226 -2.516 1.00 98.75 82 LYS A CA 1
ATOM 653 C C . LYS A 1 82 ? 2.500 -5.865 -1.141 1.00 98.75 82 LYS A C 1
ATOM 655 O O . LYS A 1 82 ? 1.371 -5.955 -0.664 1.00 98.75 82 LYS A O 1
ATOM 660 N N . GLU A 1 83 ? 3.599 -6.229 -0.489 1.00 98.69 83 GLU A N 1
ATOM 661 C CA . GLU A 1 83 ? 3.589 -6.780 0.874 1.00 98.69 83 GLU A CA 1
ATOM 662 C C . GLU A 1 83 ? 3.023 -5.768 1.876 1.00 98.69 83 GLU A C 1
ATOM 664 O O . GLU A 1 83 ? 2.118 -6.069 2.655 1.00 98.69 83 GLU A O 1
ATOM 669 N N . THR A 1 84 ? 3.486 -4.518 1.799 1.00 98.62 84 THR A N 1
ATOM 670 C CA . THR A 1 84 ? 3.005 -3.442 2.675 1.00 98.62 84 THR A CA 1
ATOM 671 C C . THR A 1 84 ? 1.516 -3.172 2.454 1.00 98.62 84 THR A C 1
ATOM 673 O O . THR A 1 84 ? 0.778 -2.964 3.413 1.00 98.62 84 THR A O 1
ATOM 676 N N . LEU A 1 85 ? 1.038 -3.222 1.209 1.00 98.75 85 LEU A N 1
ATOM 677 C CA . LEU A 1 85 ? -0.367 -3.013 0.868 1.00 98.75 85 LEU A CA 1
ATOM 678 C C . LEU A 1 85 ? -1.278 -4.055 1.520 1.00 98.75 85 LEU A C 1
ATOM 680 O O . LEU A 1 85 ? -2.351 -3.694 2.006 1.00 98.75 85 LEU A O 1
ATOM 684 N N . GLN A 1 86 ? -0.865 -5.324 1.544 1.00 98.56 86 GLN A N 1
ATOM 685 C CA . GLN A 1 86 ? -1.621 -6.380 2.222 1.00 98.56 86 GLN A CA 1
ATOM 686 C C . GLN A 1 86 ? -1.715 -6.104 3.727 1.00 98.56 86 GLN A C 1
ATOM 688 O O . GLN A 1 86 ? -2.817 -6.092 4.278 1.00 98.56 86 GLN A O 1
ATOM 693 N N . ASN A 1 87 ? -0.587 -5.779 4.364 1.00 98.19 87 ASN A N 1
ATOM 694 C CA . ASN A 1 87 ? -0.529 -5.497 5.800 1.00 98.19 87 ASN A CA 1
ATOM 695 C C . ASN A 1 87 ? -1.372 -4.275 6.189 1.00 98.19 87 ASN A C 1
ATOM 697 O O . ASN A 1 87 ? -2.158 -4.325 7.136 1.00 98.19 87 ASN A O 1
ATOM 701 N N . VAL A 1 88 ? -1.248 -3.181 5.434 1.00 98.50 88 VAL A N 1
ATOM 702 C CA . VAL A 1 88 ? -1.973 -1.932 5.704 1.00 98.50 88 VAL A CA 1
ATOM 703 C C . VAL A 1 88 ? -3.474 -2.111 5.492 1.00 98.50 88 VAL A C 1
ATOM 705 O O . VAL A 1 88 ? -4.256 -1.599 6.288 1.00 98.50 88 VAL A O 1
ATOM 708 N N . ARG A 1 89 ? -3.902 -2.867 4.471 1.00 98.31 89 ARG A N 1
ATOM 709 C CA . ARG A 1 89 ? -5.327 -3.190 4.275 1.00 98.31 89 ARG A CA 1
ATOM 710 C C . ARG A 1 89 ? -5.891 -4.005 5.431 1.00 98.31 89 ARG A C 1
ATOM 712 O O . ARG A 1 89 ? -6.942 -3.639 5.945 1.00 98.31 89 ARG A O 1
ATOM 719 N N . ALA A 1 90 ? -5.182 -5.046 5.865 1.00 97.31 90 ALA A N 1
ATOM 720 C CA . ALA A 1 90 ? -5.605 -5.854 7.006 1.00 97.31 90 ALA A CA 1
ATOM 721 C C . ALA A 1 90 ? -5.726 -5.000 8.279 1.00 97.31 90 ALA A C 1
ATOM 723 O O . ALA A 1 90 ? -6.720 -5.086 9.002 1.00 97.31 90 ALA A O 1
ATOM 724 N N . ARG A 1 91 ? -4.753 -4.113 8.535 1.00 97.50 91 ARG A N 1
ATOM 725 C CA . ARG A 1 91 ? -4.817 -3.224 9.700 1.00 97.50 91 ARG A CA 1
ATOM 726 C C . ARG A 1 91 ? -5.954 -2.211 9.600 1.00 97.50 91 ARG A C 1
ATOM 728 O O . ARG A 1 91 ? -6.665 -1.998 10.581 1.00 97.50 91 ARG A O 1
ATOM 735 N N . LEU A 1 92 ? -6.149 -1.616 8.427 1.00 97.19 92 LEU A N 1
ATOM 736 C CA . LEU A 1 92 ? -7.236 -0.674 8.184 1.00 97.19 92 LEU A CA 1
ATOM 737 C C . LEU A 1 92 ? -8.604 -1.335 8.403 1.00 97.19 92 LEU A C 1
ATOM 739 O O . LEU A 1 92 ? -9.457 -0.749 9.061 1.00 97.19 92 LEU A O 1
ATOM 743 N N . GLU A 1 93 ? -8.786 -2.569 7.936 1.00 96.12 93 GLU A N 1
ATOM 744 C CA . GLU A 1 93 ? -10.013 -3.340 8.145 1.00 96.12 93 GLU A CA 1
ATOM 745 C C . GLU A 1 93 ? -10.309 -3.564 9.637 1.00 96.12 93 GLU A C 1
ATOM 747 O O . GLU A 1 93 ? -11.445 -3.377 10.080 1.00 96.12 93 GLU A O 1
ATOM 752 N N . ILE A 1 94 ? -9.289 -3.895 10.437 1.00 94.94 94 ILE A N 1
ATOM 753 C CA . ILE A 1 94 ? -9.416 -4.030 11.898 1.00 94.94 94 ILE A CA 1
ATOM 754 C C . ILE A 1 94 ? -9.851 -2.703 12.539 1.00 94.94 94 ILE A C 1
ATOM 756 O O . ILE A 1 94 ? -10.718 -2.691 13.418 1.00 94.94 94 ILE A O 1
ATOM 760 N N . LEU A 1 95 ? -9.265 -1.582 12.105 1.00 94.25 95 LEU A N 1
ATOM 761 C CA . LEU A 1 95 ? -9.604 -0.249 12.610 1.00 94.25 95 LEU A CA 1
ATOM 762 C C . LEU A 1 95 ? -11.015 0.199 12.205 1.00 94.25 95 LEU A C 1
ATOM 764 O O . LEU A 1 95 ? -11.669 0.900 12.978 1.00 94.25 95 LEU A O 1
ATOM 768 N N . GLU A 1 96 ? -11.482 -0.180 11.015 1.00 92.06 96 GLU A N 1
ATOM 769 C CA . GLU A 1 96 ? -12.819 0.163 10.516 1.00 92.06 96 GLU A CA 1
ATOM 770 C C . GLU A 1 96 ? -13.916 -0.680 11.168 1.00 92.06 96 GLU A C 1
ATOM 772 O O . GLU A 1 96 ? -14.951 -0.139 11.555 1.00 92.06 96 GLU A O 1
ATOM 777 N N . LYS A 1 97 ? -13.690 -1.986 11.338 1.00 90.06 97 LYS A N 1
ATOM 778 C CA . LYS A 1 97 ? -14.669 -2.883 11.973 1.00 90.06 97 LYS A CA 1
ATOM 779 C C . LYS A 1 97 ? -14.720 -2.709 13.488 1.00 90.06 97 LYS A C 1
ATOM 781 O O . LYS A 1 97 ? -15.786 -2.870 14.077 1.00 90.06 97 LYS A O 1
ATOM 786 N N . GLY A 1 98 ? -13.587 -2.348 14.093 1.00 78.56 98 GLY A N 1
ATOM 787 C CA . GLY A 1 98 ? -13.421 -2.234 15.534 1.00 78.56 98 GLY A CA 1
ATOM 788 C C . GLY A 1 98 ? -13.456 -3.603 16.219 1.00 78.56 98 GLY A C 1
ATOM 789 O O . GLY A 1 98 ? -14.471 -4.287 16.243 1.00 78.56 98 GLY A O 1
ATOM 790 N N . LEU A 1 99 ? -12.358 -4.003 16.863 1.00 68.38 99 LEU A N 1
ATOM 791 C CA . LEU A 1 99 ? -12.347 -5.228 17.683 1.00 68.38 99 LEU A CA 1
ATOM 792 C C . LEU A 1 99 ? -13.321 -5.141 18.878 1.00 68.38 99 LEU A C 1
ATOM 794 O O . LEU A 1 99 ? -13.916 -6.138 19.276 1.00 68.38 99 LEU A O 1
ATOM 798 N N . ALA A 1 100 ? -13.517 -3.938 19.429 1.00 58.38 100 ALA A N 1
ATOM 799 C CA . ALA A 1 100 ? -14.321 -3.716 20.632 1.00 58.38 100 ALA A CA 1
ATOM 800 C C . ALA A 1 100 ? -15.840 -3.750 20.386 1.00 58.38 100 ALA A C 1
ATOM 802 O O . ALA A 1 100 ? -16.583 -4.208 21.247 1.00 58.38 100 ALA A O 1
ATOM 803 N N . THR A 1 101 ? -16.313 -3.297 19.223 1.00 57.75 101 THR A N 1
ATOM 804 C CA . THR A 1 101 ? -17.742 -3.295 18.859 1.00 57.75 101 THR A CA 1
ATOM 805 C C . THR A 1 101 ? -18.261 -4.705 18.601 1.00 57.75 101 THR A C 1
ATOM 807 O O . THR A 1 101 ? -19.403 -5.001 18.946 1.00 57.75 101 THR A O 1
ATOM 810 N N . SER A 1 102 ? -17.428 -5.587 18.038 1.00 58.25 102 SER A N 1
ATOM 811 C CA . SER A 1 102 ? -17.761 -7.007 17.888 1.00 58.25 102 SER A CA 1
ATOM 812 C C . SER A 1 102 ? -17.856 -7.703 19.248 1.00 58.25 102 SER A C 1
ATOM 814 O O . SER A 1 102 ? -18.848 -8.370 19.515 1.00 58.25 102 SER A O 1
ATOM 816 N N . LEU A 1 103 ? -16.872 -7.495 20.134 1.00 59.84 103 LEU A N 1
ATOM 817 C CA . LEU A 1 103 ? -16.847 -8.142 21.450 1.00 59.84 103 LEU A CA 1
ATOM 818 C C . LEU A 1 103 ? -17.938 -7.611 22.396 1.00 59.84 103 LEU A C 1
ATOM 820 O O . LEU A 1 103 ? -18.503 -8.375 23.169 1.00 59.84 103 LEU A O 1
ATOM 824 N N . GLN A 1 104 ? -18.274 -6.315 22.335 1.00 58.78 104 GLN A N 1
ATOM 825 C CA . GLN A 1 104 ? -19.381 -5.759 23.124 1.00 58.78 104 GLN A CA 1
ATOM 826 C C . GLN A 1 104 ? -20.740 -6.335 22.727 1.00 58.78 104 GLN A C 1
ATOM 828 O O . GLN A 1 104 ? -21.572 -6.536 23.606 1.00 58.78 104 GLN A O 1
ATOM 833 N N . LYS A 1 105 ? -20.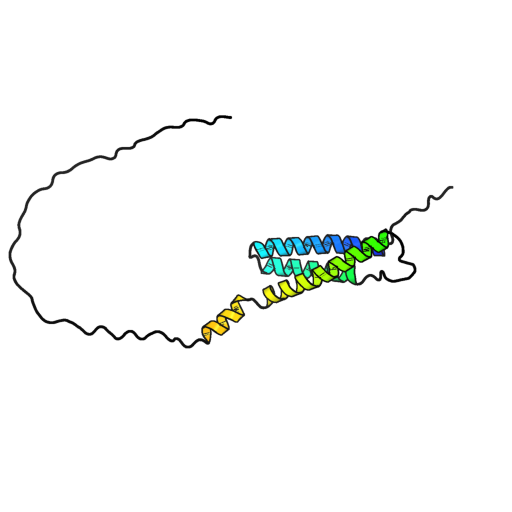980 -6.584 21.433 1.00 60.72 105 LYS A N 1
ATOM 834 C CA . LYS A 1 105 ? -22.218 -7.239 20.990 1.00 60.72 105 LYS A CA 1
ATOM 835 C C . LYS A 1 105 ? -22.319 -8.654 21.555 1.00 60.72 105 LYS A C 1
ATOM 837 O O . LYS A 1 105 ? -23.348 -8.990 22.123 1.00 60.72 105 LYS A O 1
ATOM 842 N N . ASP A 1 106 ? -21.223 -9.404 21.490 1.00 60.50 106 ASP A N 1
ATOM 843 C CA . ASP A 1 106 ? -21.134 -10.774 22.010 1.00 60.50 106 ASP A CA 1
ATOM 844 C C . ASP A 1 106 ? -21.324 -10.827 23.540 1.00 60.50 106 ASP A C 1
ATOM 846 O O . ASP A 1 106 ? -22.033 -11.674 24.074 1.00 60.50 106 ASP A O 1
ATOM 850 N N . LEU A 1 107 ? -20.756 -9.860 24.272 1.00 59.69 107 LEU A N 1
ATOM 851 C CA . LEU A 1 107 ? -20.906 -9.757 25.730 1.00 59.69 107 LEU A CA 1
ATOM 852 C C . LEU A 1 107 ? -22.309 -9.320 26.176 1.00 59.69 107 LEU A C 1
ATOM 854 O O . LEU A 1 107 ? -22.717 -9.665 27.283 1.00 59.69 107 LEU A O 1
ATOM 858 N N . GLN A 1 108 ? -23.045 -8.563 25.354 1.00 59.03 108 GLN A N 1
ATOM 859 C CA . GLN A 1 108 ? -24.439 -8.205 25.650 1.00 59.03 108 GLN A CA 1
ATOM 860 C C . GLN A 1 108 ? -25.417 -9.361 25.392 1.00 59.03 108 GLN A C 1
ATOM 862 O O . GLN A 1 108 ? -26.512 -9.351 25.952 1.00 59.03 108 GLN A O 1
ATOM 867 N N . GLU A 1 109 ? -25.033 -10.359 24.590 1.00 58.62 109 GLU A N 1
ATOM 868 C CA . GLU A 1 109 ? -25.829 -11.570 24.353 1.00 58.62 109 GLU A CA 1
ATOM 869 C C . GLU A 1 109 ? -25.644 -12.651 25.427 1.00 58.62 109 GLU A C 1
ATOM 871 O O . GLU A 1 109 ? -26.439 -13.589 25.482 1.00 58.62 109 GLU A O 1
ATOM 876 N N . VAL A 1 110 ? -24.665 -12.517 26.330 1.00 60.47 110 VAL A N 1
ATOM 877 C CA . VAL A 1 110 ? -24.539 -13.424 27.479 1.00 60.47 110 VAL A CA 1
ATOM 878 C C . VAL A 1 110 ? -25.697 -13.156 28.451 1.00 60.47 110 VAL A C 1
ATOM 880 O O . VAL A 1 110 ? -25.781 -12.056 29.010 1.00 60.47 110 VAL A O 1
ATOM 883 N N . PRO A 1 111 ? -26.589 -14.135 28.713 1.00 67.00 111 PRO A N 1
ATOM 884 C CA . PRO A 1 111 ? -27.619 -13.981 29.730 1.00 67.00 111 PRO A CA 1
ATOM 885 C C . PRO A 1 111 ? -26.960 -13.629 31.063 1.00 67.00 111 PRO A C 1
ATOM 887 O O . PRO A 1 111 ? -25.995 -14.283 31.463 1.00 67.00 111 PRO A O 1
ATOM 890 N N . LYS A 1 112 ? -27.477 -12.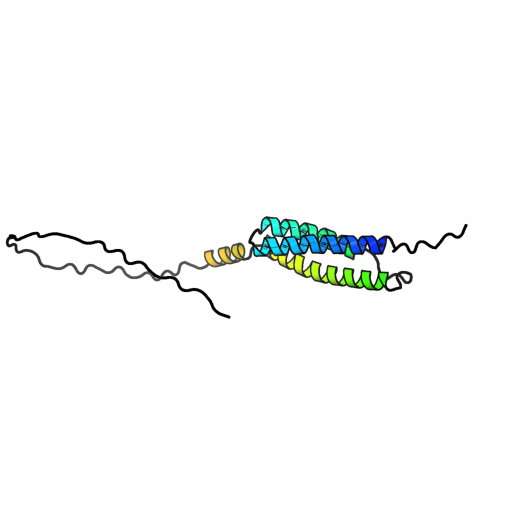607 31.759 1.00 62.53 112 LYS A N 1
ATOM 891 C CA . LYS A 1 112 ? -27.081 -12.256 33.131 1.00 62.53 112 LYS A CA 1
ATOM 892 C C . LYS A 1 112 ? -27.329 -13.449 34.059 1.00 62.53 112 LYS A C 1
ATOM 894 O O . LYS A 1 112 ? -28.350 -13.519 34.732 1.00 62.53 112 LYS A O 1
ATOM 899 N N . LEU A 1 113 ? -26.385 -14.378 34.120 1.00 60.03 113 LEU A N 1
ATOM 900 C CA . LEU A 1 113 ? -26.306 -15.393 35.159 1.00 60.03 113 LEU A CA 1
ATOM 901 C C . LEU A 1 113 ? -25.615 -14.746 36.359 1.00 60.03 113 LEU A C 1
ATOM 903 O O . LEU A 1 113 ? -24.475 -15.058 36.692 1.00 60.03 113 LEU A O 1
ATOM 907 N N . GLN A 1 114 ? -26.290 -13.769 36.969 1.00 60.56 114 GLN A N 1
ATOM 908 C CA . GLN A 1 114 ? -25.931 -13.374 38.323 1.00 60.56 114 GLN A CA 1
ATOM 909 C C . GLN A 1 114 ? -26.318 -14.540 39.239 1.00 60.56 114 GLN A C 1
ATOM 911 O O . GLN A 1 114 ? -27.458 -14.998 39.170 1.00 60.56 114 GLN A O 1
ATOM 916 N N . PRO A 1 115 ? -25.411 -15.037 40.094 1.00 66.25 115 PRO A N 1
ATOM 917 C CA . PRO A 1 115 ? -25.820 -15.866 41.211 1.00 66.25 115 PRO A CA 1
ATOM 918 C C . PRO A 1 115 ? -26.757 -15.028 42.086 1.00 66.25 115 PRO A C 1
ATOM 920 O O . PRO A 1 115 ? -26.331 -14.043 42.692 1.00 66.25 115 PRO A O 1
ATOM 923 N N . GLU A 1 116 ? -28.037 -15.386 42.110 1.00 62.94 116 GLU A N 1
ATOM 924 C CA . GLU A 1 116 ? -28.994 -14.863 43.079 1.00 62.94 116 GLU A CA 1
ATOM 925 C C . GLU A 1 116 ? -28.540 -15.369 44.456 1.00 62.94 116 GLU A C 1
ATOM 927 O O . GLU A 1 116 ? -28.753 -16.529 44.815 1.00 62.94 116 GLU A O 1
ATOM 932 N N . PHE A 1 117 ? -27.818 -14.535 45.206 1.00 61.12 117 PHE A N 1
ATOM 933 C CA . PHE A 1 117 ? -27.512 -14.856 46.593 1.00 61.12 117 PHE A CA 1
ATOM 934 C C . PHE A 1 117 ? -28.803 -14.718 47.404 1.00 61.12 117 PHE A C 1
ATOM 936 O O . PHE A 1 117 ? -29.419 -13.650 47.362 1.00 61.12 117 PHE A O 1
ATOM 943 N N . PRO A 1 118 ? -29.219 -15.761 48.143 1.00 72.62 118 PRO A N 1
ATOM 944 C CA . PRO A 1 118 ? -30.445 -15.702 48.919 1.00 72.62 118 PRO A CA 1
ATOM 945 C C . PRO A 1 118 ? -30.375 -14.554 49.942 1.00 72.62 118 PRO A C 1
ATOM 947 O O . PRO A 1 118 ? -29.311 -14.335 50.540 1.00 72.62 118 PRO A O 1
ATOM 950 N N . PRO A 1 119 ? -31.482 -13.821 50.168 1.00 62.66 119 PRO A N 1
ATOM 951 C CA . PRO A 1 119 ? -31.555 -12.825 51.226 1.00 62.66 119 PRO A CA 1
ATOM 952 C C . PRO A 1 119 ? -31.199 -13.465 52.569 1.00 62.66 119 PRO A C 1
ATOM 954 O O . PRO A 1 119 ? -31.702 -14.531 52.920 1.00 62.66 119 PRO A O 1
ATOM 957 N N . LYS A 1 120 ? -30.313 -12.818 53.329 1.00 59.16 120 LYS A N 1
ATOM 958 C CA . LYS A 1 120 ? -30.040 -13.208 54.713 1.00 59.16 120 LYS A CA 1
ATOM 959 C C . LYS A 1 120 ? -31.247 -12.796 55.551 1.00 59.16 120 LYS A C 1
ATOM 961 O O . LYS A 1 120 ? -31.355 -11.632 55.932 1.00 59.16 120 LYS A O 1
ATOM 966 N N . ASP A 1 121 ? -32.145 -13.740 55.804 1.00 52.06 121 ASP A N 1
ATOM 967 C CA . ASP A 1 121 ? -33.233 -13.568 56.759 1.00 52.06 121 ASP A CA 1
ATOM 968 C C . ASP A 1 121 ? -32.669 -13.241 58.153 1.00 52.06 121 ASP A C 1
ATOM 970 O O . ASP A 1 121 ? -31.892 -13.995 58.741 1.00 52.06 121 ASP A O 1
ATOM 974 N N . ILE A 1 122 ? -33.046 -12.055 58.633 1.00 57.09 122 ILE A N 1
ATOM 975 C CA . ILE A 1 122 ? -33.391 -11.713 60.018 1.00 57.09 122 ILE A CA 1
ATOM 976 C C . ILE A 1 122 ? -33.035 -12.760 61.092 1.00 57.09 122 ILE A C 1
ATOM 978 O O . ILE A 1 122 ? -33.855 -13.581 61.496 1.00 57.09 122 ILE A O 1
ATOM 982 N N . TYR A 1 123 ? -31.849 -12.618 61.685 1.00 41.53 123 TYR A N 1
ATOM 983 C CA . TYR A 1 123 ? -31.651 -12.964 63.094 1.00 41.53 123 TYR A CA 1
ATOM 984 C C . TYR A 1 123 ? -31.881 -11.712 63.940 1.00 41.53 123 TYR A C 1
ATOM 986 O O . TYR A 1 123 ? -30.941 -11.072 64.40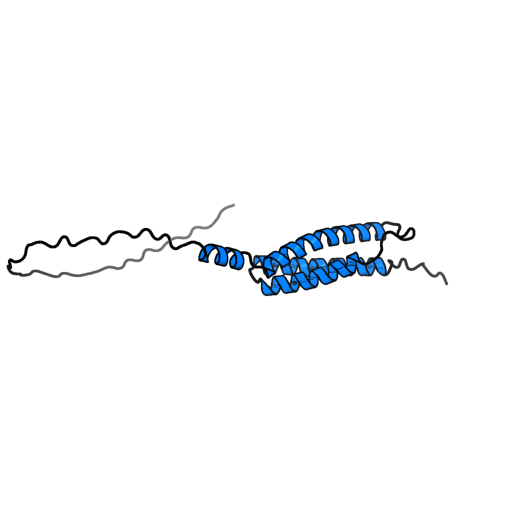3 1.00 41.53 123 TYR A O 1
ATOM 994 N N . GLU A 1 124 ? -33.149 -11.362 64.144 1.00 51.34 124 GLU A N 1
ATOM 995 C CA . GLU A 1 124 ? -33.548 -10.479 65.235 1.00 51.34 124 GLU A CA 1
ATOM 996 C C . GLU A 1 124 ? -34.374 -11.293 66.234 1.00 51.34 124 GLU A C 1
ATOM 998 O O . GLU A 1 124 ? -35.550 -11.582 66.009 1.00 51.34 124 GLU A O 1
ATOM 1003 N N . LYS A 1 125 ? -33.762 -11.677 67.362 1.00 42.62 125 LYS A N 1
ATOM 1004 C CA . LYS A 1 125 ? -34.529 -11.915 68.586 1.00 42.62 125 LYS A CA 1
ATOM 1005 C C . LYS A 1 125 ? -33.712 -11.663 69.854 1.00 42.62 125 LYS A C 1
ATOM 1007 O O . LYS A 1 125 ? -32.898 -12.482 70.264 1.00 42.62 125 LYS A O 1
ATOM 1012 N N . SER A 1 126 ? -34.083 -10.557 70.500 1.00 40.03 126 SER A N 1
ATOM 1013 C CA . SER A 1 126 ? -34.059 -10.294 71.945 1.00 40.03 126 SER A CA 1
ATOM 1014 C C . SER A 1 126 ? -32.712 -10.109 72.650 1.00 40.03 126 SER A C 1
ATOM 1016 O O . SER A 1 126 ? -32.140 -11.071 73.154 1.00 40.03 126 SER A O 1
ATOM 1018 N N . ARG A 1 127 ? -32.360 -8.844 72.933 1.00 33.91 127 ARG A N 1
ATOM 1019 C CA . ARG A 1 127 ? -32.472 -8.273 74.296 1.00 33.91 127 ARG A CA 1
ATOM 1020 C C . ARG A 1 127 ? -32.026 -6.806 74.351 1.00 33.91 127 ARG A C 1
ATOM 1022 O O . ARG A 1 127 ? -30.871 -6.498 74.112 1.00 33.91 127 ARG A O 1
ATOM 1029 N N . GLU A 1 128 ? -32.923 -5.956 74.825 1.00 36.53 128 GLU A N 1
ATOM 1030 C CA . GLU A 1 128 ? -32.631 -4.753 75.618 1.00 36.53 128 GLU A CA 1
ATOM 1031 C C . GLU A 1 128 ? -33.663 -4.741 76.771 1.00 36.53 128 GLU A C 1
ATOM 1033 O O . GLU A 1 128 ? -34.608 -5.542 76.708 1.00 36.53 128 GLU A O 1
ATOM 1038 N N . PRO A 1 129 ? -33.592 -3.874 77.801 1.00 53.69 129 PRO A N 1
ATOM 1039 C CA . PRO A 1 129 ? -32.558 -2.882 78.136 1.00 53.69 129 PRO A CA 1
ATOM 1040 C C . PRO A 1 129 ? -32.202 -2.840 79.639 1.00 53.69 129 PRO A C 1
ATOM 1042 O O . PRO A 1 129 ? -33.079 -3.057 80.460 1.00 53.69 129 PRO A O 1
ATOM 1045 N N . GLN A 1 130 ? -30.980 -2.453 80.029 1.00 34.88 130 GLN A N 1
ATOM 1046 C CA . GLN A 1 130 ? -30.701 -1.786 81.326 1.00 34.88 130 GLN A CA 1
ATOM 1047 C C . GLN A 1 130 ? -29.426 -0.937 81.152 1.00 34.88 130 GLN A C 1
ATOM 1049 O O . GLN A 1 130 ? -28.350 -1.479 80.937 1.00 34.88 130 GLN A O 1
ATOM 1054 N N . SER A 1 131 ? -29.531 0.387 80.979 1.00 43.97 131 SER A N 1
ATOM 1055 C CA . SER A 1 131 ? -29.522 1.405 82.049 1.00 43.97 131 SER A CA 1
ATOM 1056 C C . SER A 1 131 ? -28.405 1.189 83.070 1.00 43.97 131 SER A C 1
ATOM 1058 O O . SER A 1 131 ? -28.484 0.215 83.803 1.00 43.97 131 SER A O 1
ATOM 1060 N N . PHE A 1 132 ? -27.420 2.098 83.137 1.00 34.19 132 PHE A N 1
ATOM 1061 C CA . PHE A 1 132 ? -26.987 2.828 84.346 1.00 34.19 132 PHE A CA 1
ATOM 1062 C C . PHE A 1 132 ? -25.717 3.676 84.066 1.00 34.19 132 PHE A C 1
ATOM 1064 O O . PHE A 1 132 ? -24.634 3.149 83.859 1.00 34.19 132 PHE A O 1
ATOM 1071 N N . ASN A 1 133 ? -25.910 5.002 84.089 1.00 35.47 133 ASN A N 1
ATOM 1072 C CA . ASN A 1 133 ? -25.053 6.081 84.619 1.00 35.47 133 ASN A CA 1
ATOM 1073 C C . ASN A 1 133 ? -23.551 6.222 84.236 1.00 35.47 133 ASN A C 1
ATOM 1075 O O . ASN A 1 133 ? -22.693 5.470 84.683 1.00 35.47 133 ASN A O 1
ATOM 1079 N N . SER A 1 134 ? -23.244 7.347 83.568 1.00 36.91 134 SER A N 1
ATOM 1080 C CA . SER A 1 134 ? -21.995 8.155 83.651 1.00 36.91 134 SER A CA 1
ATOM 1081 C C . SER A 1 134 ? -21.675 8.582 85.110 1.00 36.91 134 SER A C 1
ATOM 1083 O O . SER A 1 134 ? -22.642 8.620 85.880 1.00 36.91 134 SER A O 1
ATOM 1085 N N . PRO A 1 135 ? -20.433 8.991 85.530 1.00 45.97 135 PRO A N 1
ATOM 1086 C CA . PRO A 1 135 ? -19.614 10.038 84.866 1.00 45.97 135 PRO A CA 1
ATOM 1087 C C . PRO A 1 135 ? -18.054 10.058 85.020 1.00 45.97 135 PRO A C 1
ATOM 1089 O O . PRO A 1 135 ? -17.487 9.474 85.930 1.00 45.97 135 PRO A O 1
ATOM 1092 N N . GLN A 1 136 ? -17.426 10.876 84.143 1.00 40.59 136 GLN A N 1
ATOM 1093 C CA . GLN A 1 136 ? -16.211 11.733 84.286 1.00 40.59 136 GLN A CA 1
ATOM 1094 C C . GLN A 1 136 ? -14.821 11.124 84.618 1.00 40.59 136 GLN A C 1
ATOM 1096 O O . GLN A 1 136 ? -14.670 10.499 85.655 1.00 40.59 136 GLN A O 1
ATOM 1101 N N . HIS A 1 137 ? -13.766 11.458 83.836 1.00 38.03 137 HIS A N 1
ATOM 1102 C CA . HIS A 1 137 ? -12.733 12.471 84.193 1.00 38.03 137 HIS A CA 1
ATOM 1103 C C . HIS A 1 137 ? -11.628 12.675 83.101 1.00 38.03 137 HIS A C 1
ATOM 1105 O O . HIS A 1 137 ? -11.108 11.707 82.559 1.00 38.03 137 HIS A O 1
ATOM 1111 N N . THR A 1 138 ? -11.298 13.960 82.855 1.00 37.25 138 THR A N 1
ATOM 1112 C CA . THR A 1 138 ? -10.025 14.630 82.421 1.00 37.25 138 THR A CA 1
ATOM 1113 C C . THR A 1 138 ? -9.236 14.290 81.138 1.00 37.25 138 THR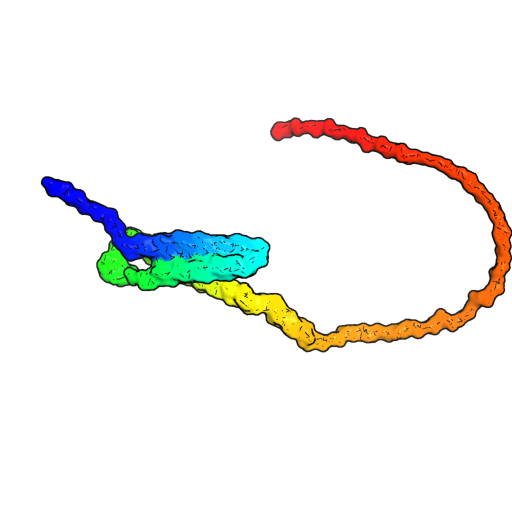 A C 1
ATOM 1115 O O . THR A 1 138 ? -8.457 13.349 81.063 1.00 37.25 138 THR A O 1
ATOM 1118 N N . GLU A 1 139 ? -9.363 15.206 80.167 1.00 42.41 139 GLU A N 1
ATOM 1119 C CA . GLU A 1 139 ? -8.336 16.111 79.589 1.00 42.41 139 GLU A CA 1
ATOM 1120 C C . GLU A 1 139 ? -6.902 16.083 80.173 1.00 42.41 139 GLU A C 1
ATOM 1122 O O . GLU A 1 139 ? -6.787 16.147 81.389 1.00 42.41 139 GLU A O 1
ATOM 1127 N N . ILE A 1 140 ? -5.860 16.039 79.309 1.00 42.72 140 ILE A N 1
ATOM 1128 C CA . ILE A 1 140 ? -4.657 16.926 79.151 1.00 42.72 140 ILE A CA 1
ATOM 1129 C C . ILE A 1 140 ? -3.891 16.380 77.904 1.00 42.72 140 ILE A C 1
ATOM 1131 O O . ILE A 1 140 ? -3.482 15.225 77.906 1.00 42.72 140 ILE A O 1
ATOM 1135 N N . ASN A 1 141 ? -3.935 16.989 76.715 1.00 38.00 141 ASN A N 1
ATOM 1136 C CA . ASN A 1 141 ? -3.147 18.106 76.163 1.00 38.00 141 ASN A CA 1
ATOM 1137 C C . ASN A 1 141 ? -1.711 17.773 75.661 1.00 38.00 141 ASN A C 1
ATOM 1139 O O . ASN A 1 141 ? -0.893 17.213 76.381 1.00 38.00 141 ASN A O 1
ATOM 1143 N N . ASP A 1 142 ? -1.459 18.282 74.448 1.00 36.34 142 ASP A N 1
ATOM 1144 C CA . ASP A 1 142 ? -0.222 18.845 73.890 1.00 36.34 142 ASP A CA 1
ATOM 1145 C C . ASP A 1 142 ? 0.841 18.014 73.130 1.00 36.34 142 ASP A C 1
ATOM 1147 O O . ASP A 1 142 ? 1.515 17.157 73.681 1.00 36.34 142 ASP A O 1
ATOM 1151 N N . ASN A 1 143 ? 1.040 18.472 71.874 1.00 40.59 143 ASN A N 1
ATOM 1152 C CA . ASN A 1 143 ? 2.286 18.653 71.100 1.00 40.59 143 ASN A CA 1
ATOM 1153 C C . ASN A 1 143 ? 3.131 17.397 70.735 1.00 40.59 143 ASN A C 1
ATOM 1155 O O . ASN A 1 143 ? 3.227 16.427 71.459 1.00 40.59 143 ASN A O 1
ATOM 1159 N N . THR A 1 144 ? 3.752 17.248 69.563 1.00 45.00 144 THR A N 1
ATOM 1160 C CA . THR A 1 144 ? 4.575 18.165 68.770 1.00 45.00 144 THR A CA 1
ATOM 1161 C C . THR A 1 144 ? 4.733 17.607 67.345 1.00 45.00 144 THR A C 1
ATOM 1163 O O . THR A 1 144 ? 4.928 16.412 67.139 1.00 45.00 144 THR A O 1
ATOM 1166 N N . ALA A 1 145 ? 4.713 18.492 66.347 1.00 47.16 145 ALA A N 1
ATOM 1167 C CA . ALA A 1 145 ? 5.331 18.238 65.051 1.00 47.16 145 ALA A CA 1
ATOM 1168 C C . ALA A 1 145 ? 6.860 18.214 65.219 1.00 47.16 145 ALA A C 1
ATOM 1170 O O . ALA A 1 145 ? 7.408 19.054 65.931 1.00 47.16 145 ALA A O 1
ATOM 1171 N N . THR A 1 146 ? 7.569 17.300 64.554 1.00 43.53 146 THR A N 1
ATOM 1172 C CA . THR A 1 146 ? 9.024 17.414 64.364 1.00 43.53 146 THR A CA 1
ATOM 1173 C C . THR A 1 146 ? 9.413 16.905 62.982 1.00 43.53 146 THR A C 1
ATOM 1175 O O . THR A 1 146 ? 9.284 15.732 62.643 1.00 43.53 146 THR A O 1
ATOM 1178 N N . THR A 1 147 ? 9.883 17.859 62.189 1.00 46.22 147 THR A N 1
ATOM 1179 C CA . THR A 1 147 ? 10.685 17.731 60.977 1.00 46.22 147 THR A CA 1
ATOM 1180 C C . THR A 1 147 ? 11.991 16.990 61.260 1.00 46.22 147 THR A C 1
ATOM 1182 O O . THR A 1 147 ? 12.647 17.295 62.254 1.00 46.22 147 THR A O 1
ATOM 1185 N N . SER A 1 148 ? 12.454 16.128 60.354 1.00 49.81 148 SER A N 1
ATOM 1186 C CA . SER A 1 148 ? 13.889 15.845 60.269 1.00 49.81 148 SER A CA 1
ATOM 1187 C C . SER A 1 148 ? 14.326 15.632 58.828 1.00 49.81 148 SER A C 1
ATOM 1189 O O . SER A 1 148 ? 13.750 14.861 58.065 1.00 49.81 148 SER A O 1
ATOM 1191 N N . SER A 1 149 ? 15.333 16.416 58.486 1.00 45.31 149 SER A N 1
ATOM 1192 C CA . SER A 1 149 ? 15.977 16.616 57.204 1.00 45.31 149 SER A CA 1
ATOM 1193 C C . SER A 1 149 ? 17.372 15.989 57.206 1.00 45.31 149 SER A C 1
ATOM 1195 O O . SER A 1 149 ? 18.116 16.180 58.165 1.00 45.31 149 SER A O 1
ATOM 1197 N N . GLY A 1 150 ? 17.757 15.402 56.067 1.00 37.94 150 GLY A N 1
ATOM 1198 C CA . GLY A 1 150 ? 19.142 15.330 55.568 1.00 37.94 150 GLY A CA 1
ATOM 1199 C C . GLY A 1 150 ? 19.776 13.927 55.494 1.00 37.94 150 GLY A C 1
ATOM 1200 O O . GLY A 1 150 ? 19.263 13.007 56.126 1.00 37.94 150 GLY A O 1
ATOM 1201 N N . PRO A 1 151 ? 20.931 13.749 54.807 1.00 51.91 151 PRO A N 1
ATOM 1202 C CA . PRO A 1 151 ? 21.574 14.626 53.820 1.00 51.91 151 PRO A CA 1
ATOM 1203 C C . PRO A 1 151 ? 22.058 13.917 52.525 1.00 51.91 151 PRO A C 1
ATOM 1205 O O . PRO A 1 151 ? 22.119 12.697 52.401 1.00 51.91 151 PRO A O 1
ATOM 1208 N N . THR A 1 152 ? 22.438 14.763 51.571 1.00 47.28 152 THR A N 1
ATOM 1209 C CA . THR A 1 152 ? 23.116 14.552 50.282 1.00 47.28 152 THR A CA 1
ATOM 1210 C C . THR A 1 152 ? 24.545 13.996 50.418 1.00 47.28 152 THR A C 1
ATOM 1212 O O . THR A 1 152 ? 25.304 14.545 51.212 1.00 47.28 152 THR A O 1
ATOM 1215 N N . VAL A 1 153 ? 24.964 13.038 49.570 1.00 51.09 153 VAL A N 1
ATOM 1216 C CA . VAL A 1 153 ? 26.379 12.824 49.162 1.00 51.09 153 VAL A CA 1
ATOM 1217 C C . VAL A 1 153 ? 26.444 12.330 47.700 1.00 51.09 153 VAL A C 1
ATOM 1219 O O . VAL A 1 153 ? 25.573 11.595 47.246 1.00 51.09 153 VAL A O 1
ATOM 1222 N N . ALA A 1 154 ? 27.449 12.821 46.971 1.00 53.19 154 ALA A N 1
ATOM 1223 C CA . ALA A 1 154 ? 27.651 12.850 45.516 1.00 53.19 154 ALA A CA 1
ATOM 1224 C C . ALA A 1 154 ? 28.366 11.584 44.933 1.00 53.19 154 ALA A C 1
ATOM 1226 O O . ALA A 1 154 ? 28.658 10.663 45.694 1.00 53.19 154 ALA A O 1
ATOM 1227 N N . PRO A 1 155 ? 28.640 11.507 43.605 1.00 57.72 155 PRO A N 1
ATOM 1228 C CA . PRO A 1 155 ? 28.980 10.275 42.877 1.00 57.72 155 PRO A CA 1
ATOM 1229 C C . PRO A 1 155 ? 30.491 9.988 42.816 1.00 57.72 155 PRO A C 1
ATOM 1231 O O . PRO A 1 155 ? 31.312 10.854 43.120 1.00 57.72 155 PRO A O 1
ATOM 1234 N N . SER A 1 156 ? 30.883 8.790 42.368 1.00 49.81 156 SER A N 1
ATOM 1235 C CA . SER A 1 156 ? 32.276 8.485 42.003 1.00 49.81 156 SER A CA 1
ATOM 1236 C C . SER A 1 156 ? 32.390 7.422 40.903 1.00 49.81 156 SER A C 1
ATOM 1238 O O . SER A 1 156 ? 31.826 6.340 41.042 1.00 49.81 156 SER A O 1
ATOM 1240 N N . SER A 1 157 ? 33.189 7.807 39.897 1.00 53.12 157 SER A N 1
ATOM 1241 C CA . SER A 1 157 ? 33.978 7.042 38.909 1.00 53.12 157 SER A CA 1
ATOM 1242 C C . SER A 1 157 ? 33.280 6.243 37.811 1.00 53.12 157 SER A C 1
ATOM 1244 O O . SER A 1 157 ? 32.671 5.195 38.099 1.00 53.12 157 SER A O 1
#

InterPro domains:
  IPR007330 MIT domain [SM00745] (16-94)
  IPR036181 MIT domain superfamily [SSF116846] (18-86)

Foldseek 3Di:
DDDDPPPDDDPLLVLLVVLLVQLVVLQVQLVVCVVVVVLVSSLVSLVRSLVSLCRNLPRDLPDPVNDDDSSVVSVVSNVVSVVSNVVSVVVSVCSVVPPVVVVVVVVVPPPPPDPPDDDDDDPDDDDDDDDDDDDDDDDDDDDDDDDDDDDDDDDDD